Protein AF-A0A1G7B9C4-F1 (afdb_monomer_lite)

Foldseek 3Di:
DDKDWDAAPVPRDIDIDDFQDDPPQSAQADPVPRHGSRPDPCQWDQQPVQRDTDGCVQAPVPGSHGVDHD

Organism: NCBI:txid67344

pLDDT: mean 75.8, std 6.91, range [57.41, 85.12]

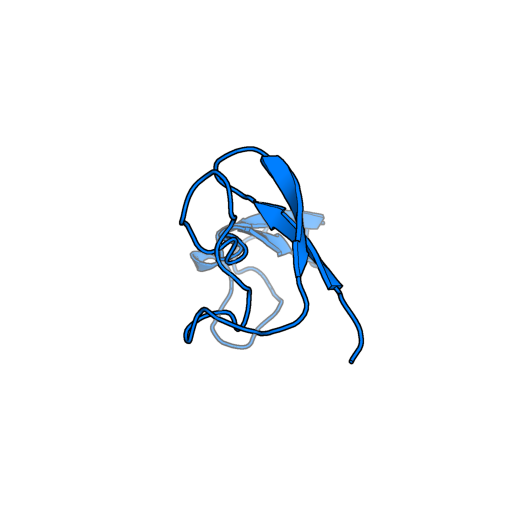Structure (mmCIF, N/CA/C/O backbone):
data_AF-A0A1G7B9C4-F1
#
_entry.id   AF-A0A1G7B9C4-F1
#
loop_
_atom_site.group_PDB
_atom_site.id
_atom_site.type_symbol
_atom_site.label_atom_id
_atom_site.label_alt_id
_atom_site.label_comp_id
_atom_site.label_asym_id
_atom_site.label_entity_id
_atom_site.label_seq_id
_atom_site.pdbx_PDB_ins_code
_atom_site.Cartn_x
_atom_site.Cartn_y
_atom_site.Cartn_z
_atom_site.occupancy
_atom_site.B_iso_or_equiv
_atom_site.auth_seq_id
_atom_site.auth_comp_id
_atom_site.auth_asym_id
_atom_site.auth_atom_id
_atom_site.pdbx_PDB_model_num
ATOM 1 N N . PRO A 1 1 ? 7.701 3.896 21.989 1.00 57.41 1 PRO A N 1
ATOM 2 C CA . PRO A 1 1 ? 7.061 3.419 20.736 1.00 57.41 1 PRO A CA 1
ATOM 3 C C . PRO A 1 1 ? 7.097 4.529 19.674 1.00 57.41 1 PRO A C 1
ATOM 5 O O . PRO A 1 1 ? 6.787 5.671 19.998 1.00 57.41 1 PRO A O 1
ATOM 8 N N . GLN A 1 2 ? 7.561 4.228 18.457 1.00 67.56 2 GLN A N 1
ATOM 9 C CA . GLN A 1 2 ? 7.644 5.210 17.368 1.00 67.56 2 GLN A CA 1
ATOM 10 C C . GLN A 1 2 ? 6.447 5.028 16.438 1.00 67.56 2 GLN A C 1
ATOM 12 O O . GLN A 1 2 ? 6.284 3.970 15.837 1.00 67.56 2 GLN A O 1
ATOM 17 N N . SER A 1 3 ? 5.618 6.057 16.323 1.00 77.06 3 SER A N 1
ATOM 18 C CA . SER A 1 3 ? 4.532 6.086 15.351 1.00 77.06 3 SER A CA 1
ATOM 19 C C . SER A 1 3 ? 5.056 6.391 13.951 1.00 77.06 3 SER A C 1
ATOM 21 O O . SER A 1 3 ? 5.819 7.346 13.773 1.00 77.0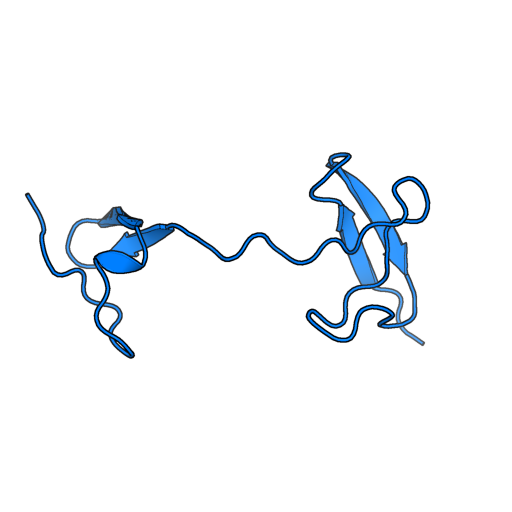6 3 SER A O 1
ATOM 23 N N . ARG A 1 4 ? 4.600 5.606 12.974 1.00 80.00 4 ARG A N 1
ATOM 24 C CA . ARG A 1 4 ? 4.884 5.773 11.544 1.00 80.00 4 ARG A CA 1
ATOM 25 C C . ARG A 1 4 ? 3.674 6.349 10.820 1.00 80.00 4 ARG A C 1
ATOM 27 O O . ARG A 1 4 ? 2.536 6.076 11.207 1.00 80.00 4 ARG A O 1
ATOM 34 N N . ASP A 1 5 ? 3.952 7.120 9.782 1.00 83.19 5 ASP A N 1
ATOM 35 C CA . ASP A 1 5 ? 2.958 7.709 8.894 1.00 83.19 5 ASP A CA 1
ATOM 36 C C . ASP A 1 5 ? 2.727 6.788 7.686 1.00 83.19 5 ASP A C 1
ATOM 38 O O . ASP A 1 5 ? 3.662 6.178 7.160 1.00 83.19 5 ASP A O 1
ATOM 42 N N . TYR A 1 6 ? 1.470 6.664 7.275 1.00 80.94 6 TYR A N 1
ATOM 43 C CA . TYR A 1 6 ? 0.993 5.783 6.212 1.00 80.94 6 TYR A CA 1
ATOM 44 C C . TYR A 1 6 ? -0.018 6.536 5.342 1.00 80.94 6 TYR A C 1
ATOM 46 O O . TYR A 1 6 ? -0.676 7.453 5.820 1.00 80.94 6 TYR A O 1
ATOM 54 N N . ILE A 1 7 ? -0.176 6.132 4.081 1.00 81.19 7 ILE A N 1
ATOM 55 C CA . ILE A 1 7 ? -1.182 6.689 3.163 1.00 81.19 7 ILE A CA 1
ATOM 56 C C . ILE A 1 7 ? -2.106 5.556 2.741 1.00 81.19 7 ILE A C 1
ATOM 58 O O . ILE A 1 7 ? -1.632 4.520 2.271 1.00 81.19 7 ILE A O 1
ATOM 62 N N . CYS A 1 8 ? -3.416 5.718 2.921 1.00 79.81 8 CYS A N 1
ATOM 63 C CA . CYS A 1 8 ? -4.368 4.685 2.538 1.00 79.81 8 CYS A CA 1
ATOM 64 C C . CYS A 1 8 ? -4.596 4.660 1.024 1.00 79.81 8 CYS A C 1
ATOM 66 O O . CYS A 1 8 ? -5.188 5.575 0.483 1.00 79.81 8 CYS A O 1
ATOM 68 N N . ALA A 1 9 ? -4.271 3.556 0.348 1.00 76.19 9 ALA A N 1
ATOM 69 C CA . ALA A 1 9 ? -4.499 3.404 -1.097 1.00 76.19 9 ALA A CA 1
ATOM 70 C C . ALA A 1 9 ? -5.985 3.371 -1.539 1.00 76.19 9 ALA A C 1
ATOM 72 O O . ALA A 1 9 ? -6.267 3.165 -2.714 1.00 76.19 9 ALA A O 1
ATOM 73 N N . ASN A 1 10 ? -6.940 3.468 -0.606 1.00 78.56 10 ASN A N 1
ATOM 74 C CA . ASN A 1 10 ? -8.377 3.469 -0.905 1.00 78.56 10 ASN A CA 1
ATOM 75 C C . ASN A 1 10 ? -9.009 4.859 -0.794 1.00 78.56 10 ASN A C 1
ATOM 77 O O . ASN A 1 10 ? -9.987 5.135 -1.477 1.00 78.56 10 ASN A O 1
ATOM 81 N N . CYS A 1 11 ? -8.522 5.671 0.139 1.00 83.06 11 CYS A N 1
ATOM 82 C CA . CYS A 1 11 ? -9.077 6.985 0.453 1.00 83.06 11 CYS A CA 1
ATOM 83 C C . CYS A 1 11 ? -8.038 8.106 0.318 1.00 83.06 11 CYS A C 1
ATOM 85 O O . CYS A 1 11 ? -8.371 9.256 0.564 1.00 83.06 11 CYS A O 1
ATOM 87 N N . ASP A 1 12 ? -6.796 7.763 -0.039 1.00 82.56 12 ASP A N 1
ATOM 88 C CA . ASP A 1 12 ? -5.631 8.644 -0.210 1.00 82.56 12 ASP A CA 1
ATOM 89 C C . ASP A 1 12 ? -5.306 9.541 1.000 1.00 82.56 12 ASP A C 1
ATOM 91 O O . ASP A 1 12 ? -4.440 10.409 0.943 1.00 82.56 12 ASP A O 1
ATOM 95 N N . GLU A 1 13 ? -5.939 9.262 2.139 1.00 81.94 13 GLU A N 1
ATOM 96 C CA . GLU A 1 13 ? -5.734 9.940 3.412 1.00 81.94 13 GLU A CA 1
ATOM 97 C C . GLU A 1 13 ? -4.466 9.444 4.115 1.00 81.94 13 GLU A C 1
ATOM 99 O O . GLU A 1 13 ? -4.179 8.238 4.198 1.00 81.94 13 GLU A O 1
ATOM 104 N N . GLY A 1 14 ? -3.715 10.404 4.655 1.00 82.31 14 GLY A N 1
ATOM 105 C CA . GLY A 1 14 ? -2.561 10.160 5.506 1.00 82.31 14 GLY A CA 1
ATOM 106 C C . GLY A 1 14 ? -2.997 9.853 6.936 1.00 82.31 14 GLY A C 1
ATOM 107 O O . GLY A 1 14 ? -3.763 10.600 7.534 1.00 82.31 14 GLY A O 1
ATOM 108 N N . TYR A 1 15 ? -2.482 8.778 7.520 1.00 84.50 15 TYR A N 1
ATOM 109 C CA . TYR A 1 15 ? -2.780 8.398 8.896 1.00 84.50 15 TYR A CA 1
ATOM 110 C C . TYR A 1 15 ? -1.529 7.927 9.623 1.00 84.50 15 TYR A C 1
ATOM 112 O O . TYR A 1 15 ? -0.583 7.404 9.033 1.00 84.50 15 TYR A O 1
ATOM 120 N N . ARG A 1 16 ? -1.537 8.092 10.944 1.00 85.12 16 ARG A N 1
ATOM 121 C CA . ARG A 1 16 ? -0.403 7.765 11.800 1.00 85.12 16 ARG A CA 1
ATOM 122 C C . ARG A 1 16 ? -0.770 6.650 12.760 1.00 85.12 16 ARG A C 1
ATOM 124 O O . ARG A 1 16 ? -1.848 6.661 13.349 1.00 85.12 16 ARG A O 1
ATOM 131 N N . SER A 1 17 ? 0.118 5.676 12.920 1.00 82.69 17 SER A N 1
ATOM 132 C CA . SER A 1 17 ? -0.158 4.527 13.781 1.00 82.69 17 SER A CA 1
ATOM 133 C C . SER A 1 17 ? 1.097 3.954 14.430 1.00 82.69 17 SER A C 1
ATOM 135 O O . SER A 1 17 ? 2.220 4.153 13.959 1.00 82.69 17 SER A O 1
ATOM 137 N N . PHE A 1 18 ? 0.884 3.279 15.557 1.00 80.31 18 PHE A N 1
ATOM 138 C CA . PHE A 1 18 ? 1.921 2.819 16.477 1.00 80.31 18 PHE A CA 1
ATOM 139 C C . PHE A 1 18 ? 2.265 1.334 16.299 1.00 80.31 18 PHE A C 1
ATOM 141 O O . PHE A 1 18 ? 3.396 0.957 16.592 1.00 80.31 18 PHE A O 1
ATOM 148 N N . ASP A 1 19 ? 1.343 0.522 15.763 1.00 74.69 19 ASP A N 1
ATOM 149 C CA . ASP A 1 19 ? 1.484 -0.937 15.695 1.00 74.69 19 ASP A CA 1
ATOM 150 C C . ASP A 1 19 ? 1.131 -1.528 14.316 1.00 74.69 19 ASP A C 1
ATOM 152 O O . ASP A 1 19 ? 0.231 -1.037 13.625 1.00 74.69 19 ASP A O 1
ATOM 156 N N . PRO A 1 20 ? 1.805 -2.615 13.898 1.00 70.31 20 PRO A N 1
ATOM 157 C CA . PRO A 1 20 ? 1.477 -3.344 12.680 1.00 70.31 20 PRO A CA 1
ATOM 158 C C . PRO A 1 20 ? 0.246 -4.239 12.898 1.00 70.31 20 PRO A C 1
ATOM 160 O O . PRO A 1 20 ? 0.322 -5.236 13.611 1.00 70.31 20 PRO A O 1
ATOM 163 N N . ALA A 1 21 ? -0.884 -3.935 12.250 1.00 78.38 21 ALA A N 1
ATOM 164 C CA . ALA A 1 21 ? -2.111 -4.730 12.423 1.00 78.38 21 ALA A CA 1
ATOM 165 C C . ALA A 1 21 ? -2.419 -5.721 11.282 1.00 78.38 21 ALA A C 1
ATOM 167 O O . ALA A 1 21 ? -3.089 -6.726 11.518 1.00 78.38 21 ALA A O 1
ATOM 168 N N . CYS A 1 22 ? -1.899 -5.533 10.063 1.00 81.69 22 CYS A N 1
ATOM 169 C CA . CYS A 1 22 ? -2.144 -6.477 8.967 1.00 81.69 22 CYS A CA 1
ATOM 170 C C . CYS A 1 22 ? -1.012 -7.499 8.809 1.00 81.69 22 CYS A C 1
ATOM 172 O O . CYS A 1 22 ? 0.122 -7.134 8.519 1.00 81.69 22 CYS A O 1
ATOM 174 N N . ARG A 1 23 ? -1.326 -8.802 8.873 1.00 76.81 23 ARG A N 1
ATOM 175 C CA . ARG A 1 23 ? -0.323 -9.885 8.742 1.00 76.81 23 ARG A CA 1
ATOM 176 C C . ARG A 1 23 ? 0.417 -9.915 7.400 1.00 76.81 23 ARG A C 1
ATOM 178 O O . ARG A 1 23 ? 1.501 -10.468 7.320 1.00 76.81 23 ARG A O 1
ATOM 185 N N . ARG A 1 24 ? -0.183 -9.374 6.335 1.00 75.06 24 ARG A N 1
ATOM 186 C CA . ARG A 1 24 ? 0.365 -9.456 4.970 1.00 75.06 24 ARG A CA 1
ATOM 187 C C . ARG A 1 24 ? 1.423 -8.397 4.673 1.00 75.06 24 ARG A C 1
ATOM 189 O O . ARG A 1 24 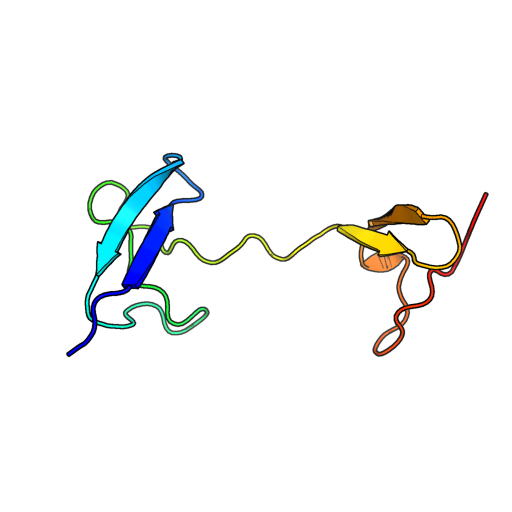? 2.378 -8.680 3.966 1.00 75.06 24 ARG A O 1
ATOM 196 N N . CYS A 1 25 ? 1.203 -7.175 5.140 1.00 75.69 25 CYS A N 1
ATOM 197 C CA . CYS A 1 25 ? 2.051 -6.027 4.822 1.00 75.69 25 CYS A CA 1
ATOM 198 C C . CYS A 1 25 ? 2.614 -5.341 6.071 1.00 75.69 25 CYS A C 1
ATOM 200 O O . CYS A 1 25 ? 3.374 -4.395 5.936 1.00 75.69 25 CYS A O 1
ATOM 202 N N . HIS A 1 26 ? 2.262 -5.814 7.274 1.00 79.50 26 HIS A N 1
ATOM 203 C CA . HIS A 1 26 ? 2.657 -5.225 8.557 1.00 79.50 26 HIS A CA 1
ATOM 204 C C . HIS A 1 26 ? 2.306 -3.732 8.675 1.00 79.50 26 HIS A C 1
ATOM 206 O O . HIS A 1 26 ? 2.933 -2.989 9.420 1.00 79.50 26 HIS A O 1
ATOM 212 N N . VAL A 1 27 ? 1.274 -3.300 7.947 1.00 82.12 27 VAL A N 1
ATOM 213 C CA . VAL A 1 27 ? 0.727 -1.943 7.980 1.00 82.12 27 VAL A CA 1
ATOM 214 C C . VAL A 1 27 ? -0.589 -1.979 8.760 1.00 82.12 27 VAL A C 1
ATOM 216 O O . VAL A 1 27 ? -1.356 -2.930 8.594 1.00 82.12 27 VAL A O 1
ATOM 219 N N . PRO A 1 28 ? -0.866 -1.010 9.639 1.00 84.25 28 PRO A N 1
ATOM 220 C CA . PRO A 1 28 ? -2.149 -0.923 10.326 1.00 84.25 28 PRO A CA 1
ATOM 221 C C . PRO A 1 28 ? -3.309 -0.612 9.368 1.00 84.25 28 PRO A C 1
ATOM 223 O O . PRO A 1 28 ? -3.090 0.053 8.355 1.00 84.25 28 PRO A O 1
ATOM 226 N N . PRO A 1 29 ? -4.543 -1.068 9.651 1.00 83.56 29 PRO A N 1
ATOM 227 C CA . PRO A 1 29 ? -5.706 -0.685 8.866 1.00 83.56 29 PRO A CA 1
ATOM 228 C C . PRO A 1 29 ? -5.950 0.820 8.996 1.00 83.56 29 PRO A C 1
ATOM 230 O O . PRO A 1 29 ? -5.710 1.412 10.049 1.00 83.56 29 PRO A O 1
ATOM 233 N N . CYS A 1 30 ? -6.420 1.429 7.912 1.00 85.00 30 CYS A N 1
ATOM 234 C CA . CYS A 1 30 ? -6.855 2.817 7.920 1.00 85.00 30 CYS A CA 1
ATOM 235 C C . CYS A 1 30 ? -8.061 2.967 8.870 1.00 85.00 30 CYS A C 1
ATOM 237 O O . CYS A 1 30 ? -8.993 2.165 8.759 1.00 85.00 30 CYS A O 1
ATOM 239 N N . PRO A 1 31 ? -8.057 3.948 9.790 1.00 82.88 31 PRO A N 1
ATOM 240 C CA . PRO A 1 31 ? -9.146 4.146 10.749 1.00 82.88 31 PRO A CA 1
ATOM 241 C C . PRO A 1 31 ? -10.476 4.517 10.077 1.00 82.88 31 PRO A C 1
ATOM 243 O O . PRO A 1 31 ? -11.518 4.052 10.526 1.00 82.88 31 PRO A O 1
ATOM 246 N N . ASP A 1 32 ? -10.441 5.268 8.976 1.00 83.75 32 ASP A N 1
ATOM 247 C CA . ASP A 1 32 ? -11.635 5.659 8.217 1.00 83.75 32 ASP A CA 1
ATOM 248 C C . ASP A 1 32 ? -12.191 4.520 7.362 1.00 83.75 32 ASP A C 1
ATOM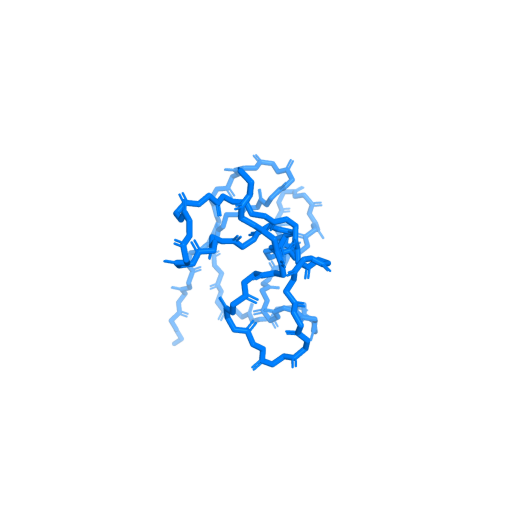 250 O O . ASP A 1 32 ? -13.391 4.261 7.318 1.00 83.75 32 ASP A O 1
ATOM 254 N N . CYS A 1 33 ? -11.298 3.821 6.664 1.00 82.00 33 CYS A N 1
ATOM 255 C CA . CYS A 1 33 ? -11.673 2.905 5.589 1.00 82.00 33 CYS A CA 1
ATOM 256 C C . CYS A 1 33 ? -11.688 1.430 6.048 1.00 82.00 33 CYS A C 1
ATOM 258 O O . CYS A 1 33 ? -12.154 0.553 5.319 1.00 82.00 33 CYS A O 1
ATOM 260 N N . GLY A 1 34 ? -11.119 1.118 7.220 1.00 81.00 34 GLY A N 1
ATOM 261 C CA . GLY A 1 34 ? -10.982 -0.238 7.774 1.00 81.00 34 GLY A CA 1
ATOM 262 C C . GLY A 1 34 ? -10.064 -1.173 6.972 1.00 81.00 34 GLY A C 1
ATOM 263 O O . GLY A 1 34 ? -9.892 -2.341 7.323 1.00 81.00 34 GLY A O 1
ATOM 264 N N . ARG A 1 35 ? -9.467 -0.684 5.878 1.00 78.00 35 ARG A N 1
ATOM 265 C CA . ARG A 1 35 ? -8.628 -1.456 4.953 1.00 78.00 35 ARG A CA 1
ATOM 266 C C . ARG A 1 35 ? -7.149 -1.241 5.234 1.00 78.00 35 ARG A C 1
ATOM 268 O O . ARG A 1 35 ? -6.706 -0.130 5.513 1.00 78.00 35 ARG A O 1
ATOM 275 N N . CYS A 1 36 ? -6.370 -2.311 5.104 1.00 76.19 36 CYS A N 1
ATOM 276 C CA . CYS A 1 36 ? -4.915 -2.228 5.132 1.00 76.19 36 CYS A CA 1
ATOM 277 C C . CYS A 1 36 ? -4.424 -1.418 3.931 1.00 76.19 36 CYS A C 1
ATOM 279 O O . CYS A 1 36 ? -4.713 -1.786 2.790 1.00 76.19 36 CYS A O 1
ATOM 281 N N . ALA A 1 37 ? -3.607 -0.397 4.174 1.00 71.75 37 ALA A N 1
ATOM 282 C CA . ALA A 1 37 ? -2.872 0.309 3.132 1.00 71.75 37 ALA A CA 1
ATOM 283 C C . ALA A 1 37 ? -1.665 -0.510 2.645 1.00 71.75 37 ALA A C 1
ATOM 285 O O . ALA A 1 37 ? -0.536 -0.026 2.602 1.00 71.75 37 ALA A O 1
ATOM 286 N N . CYS A 1 38 ? -1.872 -1.796 2.347 1.00 70.75 38 CYS A N 1
ATOM 287 C CA . CYS A 1 38 ? -0.810 -2.572 1.733 1.00 70.75 38 CYS A CA 1
ATOM 288 C C . CYS A 1 38 ? -0.454 -1.875 0.414 1.00 70.75 38 CYS A C 1
ATOM 290 O O . CYS A 1 38 ? -1.375 -1.645 -0.377 1.00 70.75 38 CYS A O 1
ATOM 292 N N . PRO A 1 39 ? 0.827 -1.546 0.166 1.00 63.69 39 PRO A N 1
ATOM 293 C CA . PRO A 1 39 ? 1.219 -0.987 -1.116 1.00 63.69 39 PRO A CA 1
ATOM 294 C C . PRO A 1 39 ? 0.684 -1.909 -2.208 1.00 63.69 39 PRO A C 1
ATOM 296 O O . PRO A 1 39 ? 0.767 -3.143 -2.084 1.00 63.69 39 PRO A O 1
ATOM 299 N N . SER A 1 40 ? 0.067 -1.317 -3.233 1.00 59.50 40 SER A N 1
ATOM 300 C CA . SER A 1 40 ? -0.317 -2.054 -4.429 1.00 59.50 40 SER A CA 1
ATOM 301 C C . SER A 1 40 ? 0.906 -2.860 -4.853 1.00 59.50 40 SER A C 1
ATOM 303 O O . SER A 1 40 ? 2.028 -2.348 -4.859 1.00 59.50 40 SER A O 1
ATOM 305 N N . ARG A 1 41 ? 0.727 -4.169 -5.094 1.00 59.09 41 ARG A N 1
ATOM 306 C CA . ARG A 1 41 ? 1.800 -4.979 -5.682 1.00 59.09 41 ARG A CA 1
ATOM 307 C C . ARG A 1 41 ? 2.227 -4.206 -6.913 1.00 59.09 41 ARG A C 1
ATOM 309 O O . ARG A 1 41 ? 1.398 -4.060 -7.799 1.00 59.09 41 ARG A O 1
ATOM 316 N N . VAL A 1 42 ? 3.442 -3.669 -6.900 1.00 62.00 42 VAL A N 1
ATOM 317 C CA . VAL A 1 42 ? 4.007 -2.885 -7.994 1.00 62.00 42 VAL A CA 1
ATOM 318 C C . VAL A 1 42 ? 3.834 -3.730 -9.250 1.00 62.00 42 VAL A C 1
ATOM 320 O O . VAL A 1 42 ? 4.539 -4.717 -9.415 1.00 62.00 42 VAL A O 1
ATOM 323 N N . THR A 1 43 ? 2.810 -3.449 -10.054 1.00 64.75 43 THR A N 1
ATOM 324 C CA . THR A 1 43 ? 2.473 -4.256 -11.235 1.00 64.75 43 THR A CA 1
ATOM 325 C C . THR A 1 43 ? 3.454 -3.988 -12.356 1.00 64.75 43 THR A C 1
ATOM 327 O O . THR A 1 43 ? 3.590 -4.813 -13.255 1.00 64.75 43 THR A O 1
ATOM 330 N N . GLU A 1 44 ? 4.156 -2.860 -12.272 1.00 69.06 44 GLU A N 1
ATOM 331 C CA . GLU A 1 44 ? 5.029 -2.323 -13.296 1.00 69.06 44 GLU A CA 1
ATOM 332 C C . GLU A 1 44 ? 6.357 -1.903 -12.674 1.00 69.06 44 GLU A C 1
ATOM 334 O O . GLU A 1 44 ? 6.401 -1.206 -11.663 1.00 69.06 44 GLU A O 1
ATOM 339 N N . ARG A 1 45 ? 7.459 -2.336 -13.272 1.00 75.81 45 ARG A N 1
ATOM 340 C CA . ARG A 1 45 ? 8.819 -2.021 -12.850 1.00 75.81 45 ARG A CA 1
ATOM 341 C C . ARG A 1 45 ? 9.525 -1.269 -13.974 1.00 75.81 45 ARG A C 1
ATOM 343 O O . ARG A 1 45 ? 9.346 -1.573 -15.150 1.00 75.81 45 ARG A O 1
ATOM 350 N N . HIS A 1 46 ? 10.337 -0.281 -13.607 1.00 79.56 46 HIS A N 1
ATOM 351 C CA . HIS A 1 46 ? 11.181 0.451 -14.551 1.00 79.56 46 HIS A CA 1
ATOM 352 C C . HIS A 1 46 ? 12.286 -0.474 -15.064 1.00 79.56 46 HIS A C 1
ATOM 354 O O . HIS A 1 46 ? 13.060 -1.007 -14.269 1.00 79.56 46 HIS A O 1
ATOM 360 N N . CYS A 1 47 ? 12.355 -0.693 -16.375 1.00 80.12 47 CYS A N 1
ATOM 361 C CA . CYS A 1 47 ? 13.440 -1.456 -16.966 1.00 80.12 47 CYS A CA 1
ATOM 362 C C . CYS A 1 47 ? 14.694 -0.578 -17.117 1.00 80.12 47 CYS A C 1
ATOM 364 O O . CYS A 1 47 ? 14.647 0.404 -17.858 1.00 80.12 47 CYS A O 1
ATOM 366 N N . PRO A 1 48 ? 15.837 -0.940 -16.506 1.00 76.25 48 PRO A N 1
ATOM 367 C CA . PRO A 1 48 ? 17.081 -0.179 -16.621 1.00 76.25 48 PRO A CA 1
ATOM 368 C C . PRO A 1 48 ? 17.704 -0.236 -18.023 1.00 76.25 48 PRO A C 1
ATOM 370 O O . PRO A 1 48 ? 18.548 0.590 -18.342 1.00 76.25 48 PRO A O 1
ATOM 373 N N . GLY A 1 49 ? 17.311 -1.202 -18.862 1.00 75.69 49 GLY A N 1
ATOM 374 C CA . GLY A 1 49 ? 17.810 -1.306 -20.236 1.00 75.69 49 GLY A CA 1
ATOM 375 C C . GLY A 1 49 ? 17.260 -0.218 -21.159 1.00 75.69 49 GLY A C 1
ATOM 376 O O . GLY A 1 49 ? 17.997 0.304 -21.985 1.00 75.69 49 GLY A O 1
ATOM 377 N N . CYS A 1 50 ? 15.980 0.130 -20.998 1.00 80.25 50 CYS A N 1
ATOM 378 C CA . CYS A 1 50 ? 15.251 1.000 -21.935 1.00 80.25 50 CYS A CA 1
ATOM 379 C C . CYS A 1 50 ? 14.578 2.187 -21.271 1.00 80.25 50 CYS A C 1
ATOM 381 O O . CYS A 1 50 ? 13.911 2.980 -21.924 1.00 80.25 50 CYS A O 1
ATOM 383 N N . PHE A 1 51 ? 14.770 2.316 -19.960 1.00 80.19 51 PHE A N 1
ATOM 384 C CA . PHE A 1 51 ? 14.230 3.393 -19.154 1.00 80.19 51 PHE A CA 1
ATOM 385 C C . PHE A 1 51 ? 12.706 3.570 -19.321 1.00 80.19 51 PHE A C 1
ATOM 387 O O . PHE A 1 51 ? 12.196 4.668 -19.111 1.00 80.19 51 PHE A O 1
ATOM 394 N N . MET A 1 52 ? 11.966 2.484 -19.577 1.00 78.31 52 MET A N 1
ATOM 395 C CA . MET A 1 52 ? 10.497 2.461 -19.615 1.00 78.31 52 MET A CA 1
ATOM 396 C C . MET A 1 52 ? 9.895 1.612 -18.491 1.00 78.31 52 MET A C 1
ATOM 398 O O . MET A 1 52 ? 10.523 0.669 -18.001 1.00 78.31 52 MET A O 1
ATOM 402 N N . LEU A 1 53 ? 8.666 1.938 -18.080 1.00 80.06 53 LEU A N 1
ATOM 403 C CA . LEU A 1 53 ? 7.872 1.111 -17.170 1.00 80.06 53 LEU A CA 1
ATOM 404 C C . LEU A 1 53 ? 7.329 -0.098 -17.933 1.00 80.06 53 LEU A C 1
ATOM 406 O O . LEU A 1 53 ? 6.645 0.058 -18.939 1.00 80.06 53 LEU A O 1
ATOM 410 N N . HIS A 1 54 ? 7.620 -1.298 -17.439 1.00 77.69 54 HIS A N 1
ATOM 411 C CA . HIS A 1 54 ? 7.095 -2.541 -17.991 1.00 77.69 54 HIS A CA 1
ATOM 412 C C . HIS A 1 54 ? 6.350 -3.340 -16.922 1.00 77.69 54 HIS A C 1
ATOM 414 O O . HIS A 1 54 ? 6.757 -3.327 -15.759 1.00 77.69 54 HIS A O 1
ATOM 420 N N . PRO A 1 55 ? 5.313 -4.108 -17.291 1.00 79.19 55 PRO A N 1
ATOM 421 C CA . PRO A 1 55 ? 4.668 -5.043 -16.379 1.00 79.19 55 PRO A CA 1
ATOM 422 C C . PRO A 1 55 ? 5.674 -6.045 -15.797 1.00 79.19 55 PRO A C 1
ATOM 424 O O . PRO A 1 55 ? 6.576 -6.497 -16.502 1.00 79.19 55 PRO A O 1
ATOM 427 N N . LEU A 1 56 ? 5.485 -6.478 -14.545 1.00 73.69 56 LEU A N 1
ATOM 428 C CA . LEU A 1 56 ? 6.327 -7.499 -13.900 1.00 73.69 56 LEU A CA 1
ATOM 429 C C . LEU A 1 56 ? 6.412 -8.810 -14.697 1.00 73.69 56 LEU A C 1
ATOM 431 O O . LEU A 1 56 ? 7.402 -9.522 -14.579 1.00 73.69 56 LEU A O 1
ATOM 435 N N . SER A 1 57 ? 5.416 -9.128 -15.529 1.00 76.00 57 SER A N 1
ATOM 436 C CA . SER A 1 57 ? 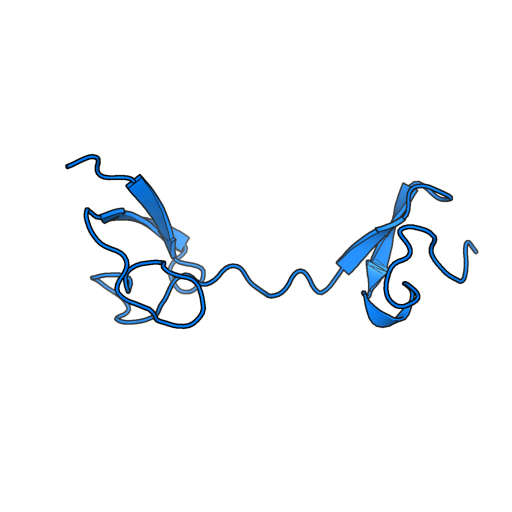5.450 -10.293 -16.424 1.00 76.00 57 SER A CA 1
ATOM 437 C C . SER A 1 57 ? 6.550 -10.220 -17.489 1.00 76.00 57 SER A C 1
ATOM 439 O O . SER A 1 57 ? 6.918 -11.251 -18.042 1.00 76.00 57 SER A O 1
ATOM 441 N N . MET A 1 58 ? 7.087 -9.028 -17.771 1.00 73.38 58 MET A N 1
ATOM 442 C CA . MET A 1 58 ? 8.226 -8.827 -18.673 1.00 73.38 58 MET A CA 1
ATOM 443 C C . MET A 1 58 ? 9.583 -8.941 -17.962 1.00 73.38 58 MET A C 1
ATOM 445 O O . MET A 1 58 ? 10.614 -8.829 -18.624 1.00 73.38 58 MET A O 1
ATOM 449 N N . PHE A 1 59 ? 9.597 -9.176 -16.644 1.00 77.88 59 PHE A N 1
ATOM 450 C CA . PHE A 1 59 ? 10.805 -9.381 -15.845 1.00 77.88 59 PHE A CA 1
ATOM 451 C C . PHE A 1 59 ? 10.932 -10.863 -15.460 1.00 77.88 59 PHE A C 1
ATOM 453 O O . PHE A 1 59 ? 10.056 -11.402 -14.778 1.00 77.88 59 PHE A O 1
ATOM 460 N N . PRO A 1 60 ? 12.017 -11.547 -15.860 1.00 75.81 60 PRO A N 1
ATOM 461 C CA . PRO A 1 60 ? 12.302 -12.902 -15.409 1.00 75.81 60 PRO A CA 1
ATOM 462 C C . PRO A 1 60 ? 12.420 -12.962 -13.882 1.00 75.81 60 PRO A C 1
ATOM 464 O O . PRO A 1 60 ? 12.904 -12.024 -13.245 1.00 75.81 60 PRO A O 1
ATOM 467 N N . ALA A 1 61 ? 12.027 -14.090 -13.286 1.00 73.25 61 ALA A N 1
ATOM 468 C CA . ALA A 1 61 ? 12.129 -14.286 -11.843 1.00 73.25 61 ALA A CA 1
ATOM 469 C C . ALA A 1 61 ? 13.581 -14.099 -11.364 1.00 73.25 61 ALA A C 1
ATOM 471 O O . ALA A 1 61 ? 14.478 -14.833 -11.771 1.00 73.25 61 ALA A O 1
ATOM 472 N N . GLY A 1 62 ? 13.803 -13.104 -10.499 1.00 69.06 62 GLY A N 1
ATOM 473 C CA . GLY A 1 62 ? 15.127 -12.782 -9.957 1.00 69.06 62 GLY A CA 1
ATOM 474 C C . GLY A 1 62 ? 16.017 -11.935 -10.871 1.00 69.06 62 GLY A C 1
ATOM 475 O O . GLY A 1 62 ? 17.211 -11.833 -10.602 1.00 69.06 62 GLY A O 1
ATOM 476 N N . SER A 1 63 ? 15.474 -11.330 -11.933 1.00 68.00 63 SER A N 1
ATOM 477 C CA . SER A 1 63 ? 16.236 -10.455 -12.824 1.00 68.00 63 SER A CA 1
ATOM 478 C C . SER A 1 63 ? 15.620 -9.064 -12.929 1.00 68.00 63 SER A C 1
ATOM 480 O O . SER A 1 63 ? 14.409 -8.908 -13.070 1.00 68.00 63 SER A O 1
ATOM 482 N N . ASP A 1 64 ? 16.477 -8.044 -12.919 1.00 67.06 64 ASP A N 1
ATOM 483 C CA . ASP A 1 64 ? 16.088 -6.647 -13.141 1.00 67.06 64 ASP A CA 1
ATOM 484 C C . ASP A 1 64 ? 16.119 -6.256 -14.628 1.00 67.06 64 ASP A C 1
ATOM 486 O O . ASP A 1 64 ? 15.903 -5.099 -14.977 1.00 67.06 64 ASP A O 1
ATOM 490 N N . ARG A 1 65 ? 16.389 -7.212 -15.525 1.00 69.44 65 ARG A N 1
ATOM 491 C CA . ARG A 1 65 ? 16.420 -7.000 -16.978 1.00 69.44 65 ARG A CA 1
ATOM 492 C C . ARG A 1 65 ? 15.057 -7.346 -17.572 1.00 69.44 6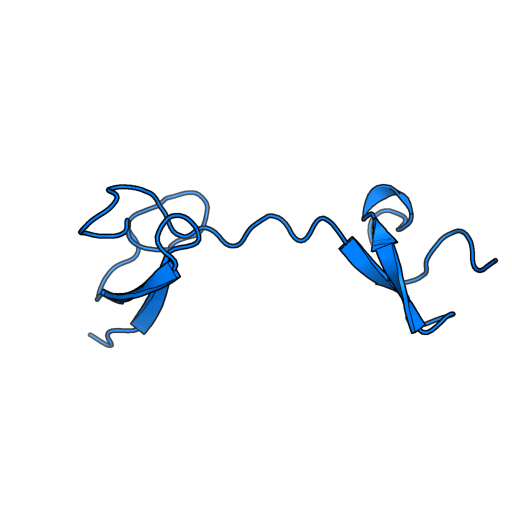5 ARG A C 1
ATOM 494 O O . ARG A 1 65 ? 14.564 -8.448 -17.350 1.00 69.44 65 ARG A O 1
ATOM 501 N N . CYS A 1 66 ? 14.461 -6.428 -18.330 1.00 77.50 66 CYS A N 1
ATOM 502 C CA . CYS A 1 66 ? 13.245 -6.718 -19.085 1.00 77.50 66 CYS A CA 1
ATOM 503 C C . CYS A 1 66 ? 13.553 -7.572 -20.324 1.00 77.50 66 CYS A C 1
ATOM 505 O O . CYS A 1 66 ? 14.647 -7.503 -20.886 1.00 77.50 66 CYS A O 1
ATOM 507 N N . LEU A 1 67 ? 12.583 -8.394 -20.728 1.00 71.69 67 LEU A N 1
ATOM 508 C CA . LEU A 1 67 ? 12.710 -9.324 -21.854 1.00 71.69 67 LEU A CA 1
ATOM 509 C C . LEU A 1 67 ? 12.623 -8.658 -23.229 1.00 71.69 67 LEU A C 1
ATOM 511 O O . LEU A 1 67 ? 13.093 -9.248 -24.197 1.00 71.69 67 LEU A O 1
ATOM 515 N N . ASN A 1 68 ? 12.023 -7.471 -23.332 1.00 65.50 68 ASN A N 1
ATOM 516 C CA . ASN A 1 68 ? 11.936 -6.767 -24.601 1.00 65.50 68 ASN A CA 1
ATOM 517 C C . ASN A 1 68 ? 11.974 -5.250 -24.415 1.00 65.50 68 ASN A C 1
ATOM 519 O O . ASN A 1 68 ? 11.418 -4.719 -23.454 1.00 65.50 68 ASN A O 1
ATOM 523 N N . CYS A 1 69 ? 12.644 -4.612 -25.359 1.00 65.94 69 CYS A N 1
ATOM 524 C CA . CYS A 1 69 ? 13.021 -3.215 -25.413 1.00 65.94 69 CYS A CA 1
ATOM 525 C C . CYS A 1 69 ? 12.795 -2.782 -26.860 1.00 65.94 69 CYS A C 1
ATOM 527 O O . CYS A 1 69 ? 13.740 -2.769 -27.647 1.00 65.94 69 CYS A O 1
ATOM 529 N N . ASP A 1 70 ? 11.529 -2.597 -27.219 1.00 62.56 70 ASP A N 1
ATOM 530 C CA . ASP A 1 70 ? 11.133 -2.129 -28.549 1.00 62.56 70 ASP A CA 1
ATOM 531 C C . ASP A 1 70 ? 10.951 -0.608 -28.519 1.00 62.56 70 ASP A C 1
ATOM 533 O O . ASP A 1 70 ? 10.306 -0.128 -27.553 1.00 62.56 70 ASP A O 1
#

Secondary structure (DSSP, 8-state):
---EEEE-TTT--EEEESS---TTTS-PBPTTT-SB-PPP---EEE-TTTS-EEEGGGS-TT--S-S---

Sequence (70 aa):
PQSRDYICANCDEGYRSFDPACRRCHVPPCPDCGRCACPSRVTERHCPGCFMLHPLSMFPAGSDRCLNCD

Radius of gyration: 16.36 Å; chains: 1; bounding box: 30×24×49 Å